Protein AF-A0A3M1RZC1-F1 (afdb_monomer)

Nearest PDB structures (foldseek):
  4ozc-assembly1_A  TM=3.470E-01  e=6.370E+00  Streptococcus sp.
  1ulj-assembly1_F  TM=3.415E-01  e=4.775E+00  Rhodococcus jostii RHA1

Structure (mmCIF, N/CA/C/O backbone):
data_AF-A0A3M1RZC1-F1
#
_entry.id   AF-A0A3M1RZC1-F1
#
loop_
_atom_site.group_PDB
_atom_site.id
_atom_site.type_symbol
_atom_site.label_atom_id
_atom_site.label_alt_id
_atom_site.label_comp_id
_atom_site.label_asym_id
_atom_site.label_entity_id
_atom_site.label_seq_id
_atom_site.pdbx_PDB_ins_code
_atom_site.Cartn_x
_atom_site.Cartn_y
_atom_site.Cartn_z
_atom_site.occupancy
_atom_site.B_iso_or_equiv
_atom_site.auth_seq_id
_atom_site.auth_comp_id
_atom_site.auth_asym_id
_atom_site.auth_atom_id
_atom_site.pdbx_PDB_model_num
ATOM 1 N N . LEU A 1 1 ? 69.650 -43.674 17.678 1.00 40.25 1 LEU A N 1
ATOM 2 C CA . LEU A 1 1 ? 70.111 -42.488 18.431 1.00 40.25 1 LEU A CA 1
ATOM 3 C C . LEU A 1 1 ? 69.636 -41.276 17.629 1.00 40.25 1 LEU A C 1
ATOM 5 O O . LEU A 1 1 ? 70.087 -41.163 16.500 1.00 40.25 1 LEU A O 1
ATOM 9 N N . ASP A 1 2 ? 68.539 -40.580 17.962 1.00 38.50 2 ASP A N 1
ATOM 10 C CA . ASP A 1 2 ? 68.282 -39.740 19.165 1.00 38.50 2 ASP A CA 1
ATOM 11 C C . ASP A 1 2 ? 69.211 -38.494 19.146 1.00 38.50 2 ASP A C 1
ATOM 13 O O . ASP A 1 2 ? 70.405 -38.691 18.946 1.00 38.50 2 ASP A O 1
ATOM 17 N N . THR A 1 3 ? 68.814 -37.211 19.250 1.00 41.66 3 THR A N 1
ATOM 18 C CA . THR A 1 3 ? 67.608 -36.522 19.768 1.00 41.66 3 THR A CA 1
ATOM 19 C C . THR A 1 3 ? 67.595 -35.032 19.356 1.00 41.66 3 THR A C 1
ATOM 21 O O . THR A 1 3 ? 68.659 -34.451 19.167 1.00 41.66 3 THR A O 1
ATOM 24 N N . SER A 1 4 ? 66.411 -34.391 19.439 1.00 47.09 4 SER A N 1
ATOM 25 C CA . SER A 1 4 ? 66.159 -32.958 19.785 1.00 47.09 4 SER A CA 1
ATOM 26 C C . SER A 1 4 ? 66.549 -31.863 18.769 1.00 47.09 4 SER A C 1
ATOM 28 O O . SER A 1 4 ? 67.584 -31.954 18.132 1.00 47.09 4 SER A O 1
ATOM 30 N N . PHE A 1 5 ? 65.853 -30.735 18.568 1.00 46.84 5 PHE A N 1
ATOM 31 C CA . PHE A 1 5 ? 64.598 -30.083 19.008 1.00 46.84 5 PHE A CA 1
ATOM 32 C C . PHE A 1 5 ? 64.482 -28.821 18.086 1.00 46.84 5 PHE A C 1
ATOM 34 O O . PHE A 1 5 ? 65.517 -28.307 17.676 1.00 46.84 5 PHE A O 1
ATOM 41 N N . VAL A 1 6 ? 63.349 -28.349 17.539 1.00 41.22 6 VAL A N 1
ATOM 42 C CA . VAL A 1 6 ? 62.288 -27.475 18.103 1.00 41.22 6 VAL A CA 1
ATOM 43 C C . VAL A 1 6 ? 61.234 -27.212 17.001 1.00 41.22 6 VAL A C 1
ATOM 45 O O . VAL A 1 6 ? 61.589 -26.985 15.848 1.00 41.22 6 VAL A O 1
ATOM 48 N N . VAL A 1 7 ? 59.956 -27.150 17.386 1.00 46.62 7 VAL A N 1
ATOM 49 C CA . VAL A 1 7 ? 58.812 -26.451 16.728 1.00 46.62 7 VAL A CA 1
ATOM 50 C C . VAL A 1 7 ? 58.384 -25.321 17.704 1.00 46.62 7 VAL A C 1
ATOM 52 O O . VAL A 1 7 ? 58.684 -25.520 18.885 1.00 46.62 7 VAL A O 1
ATOM 55 N N . PRO A 1 8 ? 57.637 -24.224 17.385 1.00 47.31 8 PRO A N 1
ATOM 56 C CA . PRO A 1 8 ? 56.981 -23.729 16.148 1.00 47.31 8 PRO A CA 1
ATOM 57 C C . PRO A 1 8 ? 57.305 -22.213 15.877 1.00 47.31 8 PRO A C 1
ATOM 59 O O . PRO A 1 8 ? 58.094 -21.632 16.605 1.00 47.31 8 PRO A O 1
ATOM 62 N N . GLN A 1 9 ? 56.859 -21.471 14.848 1.00 33.31 9 GLN A N 1
ATOM 63 C CA . GLN A 1 9 ? 55.494 -21.046 14.490 1.00 33.31 9 GLN A CA 1
ATOM 64 C C . GLN A 1 9 ? 55.485 -20.265 13.151 1.00 33.31 9 GLN A C 1
ATOM 66 O O . GLN A 1 9 ? 56.420 -19.526 12.849 1.00 33.31 9 GLN A O 1
ATOM 71 N N . THR A 1 10 ? 54.324 -20.307 12.482 1.00 40.62 10 THR A N 1
ATOM 72 C CA . THR A 1 10 ? 53.753 -19.359 11.491 1.00 40.62 10 THR A CA 1
ATOM 73 C C . THR A 1 10 ? 53.724 -19.854 10.033 1.00 40.62 10 THR A C 1
ATOM 75 O O . THR A 1 10 ? 54.776 -20.075 9.437 1.00 40.62 10 THR A O 1
ATOM 78 N N . PRO A 1 11 ? 52.525 -20.031 9.433 1.00 39.41 11 PRO A N 1
ATOM 79 C CA . PRO A 1 11 ? 52.388 -20.405 8.030 1.00 39.41 11 PRO A CA 1
ATOM 80 C C . PRO A 1 11 ? 52.881 -19.293 7.097 1.00 39.41 11 PRO A C 1
ATOM 82 O O . PRO A 1 11 ? 52.607 -18.109 7.285 1.00 39.41 11 PRO A O 1
ATOM 85 N N . VAL A 1 12 ? 53.621 -19.730 6.082 1.00 44.25 12 VAL A N 1
ATOM 86 C CA . VAL A 1 12 ? 54.282 -18.920 5.061 1.00 44.25 12 VAL A CA 1
ATOM 87 C C . VAL A 1 12 ? 53.256 -18.394 4.055 1.00 44.25 12 VAL A C 1
ATOM 89 O O . VAL A 1 12 ? 52.531 -19.167 3.431 1.00 44.25 12 VAL A O 1
ATOM 92 N N . GLN A 1 13 ? 53.233 -17.076 3.860 1.00 36.34 13 GLN A N 1
ATOM 93 C CA . GLN A 1 13 ? 52.491 -16.411 2.793 1.00 36.34 13 GLN A CA 1
ATOM 94 C C . GLN A 1 13 ? 53.453 -16.150 1.623 1.00 36.34 13 GLN A C 1
ATOM 96 O O . GLN A 1 13 ? 54.374 -15.348 1.753 1.00 36.34 13 GLN A O 1
ATOM 101 N N . VAL A 1 14 ? 53.258 -16.820 0.481 1.00 39.47 14 VAL A N 1
ATOM 102 C CA . VAL A 1 14 ? 53.933 -16.461 -0.779 1.00 39.47 14 VAL A CA 1
ATOM 103 C C . VAL A 1 14 ? 52.906 -15.883 -1.742 1.00 39.47 14 VAL A C 1
ATOM 105 O O . VAL A 1 14 ? 52.004 -16.577 -2.207 1.00 39.47 14 VAL A O 1
ATOM 108 N N . ALA A 1 15 ? 53.062 -14.592 -2.035 1.00 38.06 15 ALA A N 1
ATOM 109 C CA . ALA A 1 15 ? 52.380 -13.898 -3.116 1.00 38.06 15 ALA A CA 1
ATOM 110 C C . ALA A 1 15 ? 52.980 -14.345 -4.460 1.00 38.06 15 ALA A C 1
ATOM 112 O O . ALA A 1 15 ? 54.102 -13.980 -4.806 1.00 38.06 15 ALA A O 1
ATOM 113 N N . GLY A 1 16 ? 52.240 -15.169 -5.202 1.00 32.44 16 GLY A N 1
ATOM 114 C CA . GLY A 1 16 ? 52.580 -15.574 -6.563 1.00 32.44 16 GLY A CA 1
ATOM 115 C C . GLY A 1 16 ? 51.946 -14.635 -7.587 1.00 32.44 16 GLY A C 1
ATOM 116 O O . GLY A 1 16 ? 50.728 -14.483 -7.631 1.00 32.44 16 GLY A O 1
ATOM 117 N N . PHE A 1 17 ? 52.780 -14.013 -8.416 1.00 41.91 17 PHE A N 1
ATOM 118 C CA . PHE A 1 17 ? 52.370 -13.265 -9.599 1.00 41.91 17 PHE A CA 1
ATOM 119 C C . PHE A 1 17 ? 51.711 -14.194 -10.626 1.00 41.91 17 PHE A C 1
ATOM 121 O O . PHE A 1 17 ? 52.340 -15.145 -11.084 1.00 41.91 17 PHE A O 1
ATOM 128 N N . VAL A 1 18 ? 50.491 -13.864 -11.061 1.00 34.84 18 VAL A N 1
ATOM 129 C CA . VAL A 1 18 ? 49.929 -14.360 -12.325 1.00 34.84 18 VAL A CA 1
ATOM 130 C C . VAL A 1 18 ? 49.294 -13.196 -13.086 1.00 34.84 18 VAL A C 1
ATOM 132 O O . VAL A 1 18 ? 48.243 -12.682 -12.712 1.00 34.84 18 VAL A O 1
ATOM 135 N N . ARG A 1 19 ? 49.941 -12.797 -14.181 1.00 32.59 19 ARG A N 1
ATOM 136 C CA . ARG A 1 19 ? 49.334 -12.256 -15.411 1.00 32.59 19 ARG A CA 1
ATOM 137 C C . ARG A 1 19 ? 50.172 -12.806 -16.579 1.00 32.59 19 ARG A C 1
ATOM 139 O O . ARG A 1 19 ? 51.375 -12.961 -16.369 1.00 32.59 19 ARG A O 1
ATOM 146 N N . PRO A 1 20 ? 49.613 -13.082 -17.774 1.00 40.06 20 PRO A N 1
ATOM 147 C CA . PRO A 1 20 ? 48.369 -12.521 -18.308 1.00 40.06 20 PRO A CA 1
ATOM 148 C C . PRO A 1 20 ? 47.381 -13.566 -18.873 1.00 40.06 20 PRO A C 1
ATOM 150 O O . PRO A 1 20 ? 47.771 -14.617 -19.369 1.00 40.06 20 PRO A O 1
ATOM 153 N N . PHE A 1 21 ? 46.092 -13.229 -18.882 1.00 33.31 21 PHE A N 1
ATOM 154 C CA . PHE A 1 21 ? 45.123 -13.821 -19.805 1.00 33.31 21 PHE A CA 1
ATOM 155 C C . PHE A 1 21 ? 44.466 -12.671 -20.574 1.00 33.31 21 PHE A C 1
ATOM 157 O O . PHE A 1 21 ? 43.887 -11.789 -19.949 1.00 33.31 21 PHE A O 1
ATOM 164 N N . GLY A 1 22 ? 44.630 -12.690 -21.901 1.00 34.41 22 GLY A N 1
ATOM 165 C CA . GLY A 1 22 ? 43.790 -12.039 -22.912 1.00 34.41 22 GLY A CA 1
ATOM 166 C C . GLY A 1 22 ? 43.568 -10.529 -22.814 1.00 34.41 22 GLY A C 1
ATOM 167 O O . GLY A 1 22 ? 42.710 -10.070 -22.069 1.00 34.41 22 GLY A O 1
ATOM 168 N N . GLU A 1 23 ? 44.229 -9.767 -23.688 1.00 41.34 23 GLU A N 1
ATOM 169 C CA . GLU A 1 23 ? 43.620 -8.556 -24.247 1.00 41.34 23 GLU A CA 1
ATOM 170 C C . GLU A 1 23 ? 42.272 -8.938 -24.875 1.00 41.34 23 GLU A C 1
ATOM 172 O O . GLU A 1 23 ? 42.222 -9.594 -25.915 1.00 41.34 23 GLU A O 1
ATOM 177 N N . ALA A 1 24 ? 41.175 -8.539 -24.239 1.00 35.31 24 ALA A N 1
ATOM 178 C CA . ALA A 1 24 ? 39.919 -8.334 -24.938 1.00 35.31 24 ALA A CA 1
ATOM 179 C C . ALA A 1 24 ? 39.861 -6.840 -25.314 1.00 35.31 24 ALA A C 1
ATOM 181 O O . ALA A 1 24 ? 40.040 -5.999 -24.426 1.00 35.31 24 ALA A O 1
ATOM 182 N N . PRO A 1 25 ? 39.662 -6.494 -26.601 1.00 44.81 25 PRO A N 1
ATOM 183 C CA . PRO A 1 25 ? 39.409 -5.123 -27.046 1.00 44.81 25 PRO A CA 1
ATOM 184 C C . PRO A 1 25 ? 38.282 -4.475 -26.223 1.00 44.81 25 PRO A C 1
ATOM 186 O O . PRO A 1 25 ? 37.429 -5.202 -25.708 1.00 44.81 25 PRO A O 1
ATOM 189 N N . PRO A 1 26 ? 38.266 -3.139 -26.064 1.00 49.41 26 PRO A N 1
ATOM 190 C CA . PRO A 1 26 ? 37.380 -2.477 -25.120 1.00 49.41 26 PRO A CA 1
ATOM 191 C C . PRO A 1 26 ? 35.938 -2.576 -25.606 1.00 49.41 26 PRO A C 1
ATOM 193 O O . PRO A 1 26 ? 35.493 -1.748 -26.390 1.00 49.41 26 PRO A O 1
ATOM 196 N N . ASP A 1 27 ? 35.212 -3.583 -25.135 1.00 39.19 27 ASP A N 1
ATOM 197 C CA . ASP A 1 27 ? 33.761 -3.538 -25.148 1.00 39.19 27 ASP A CA 1
ATOM 1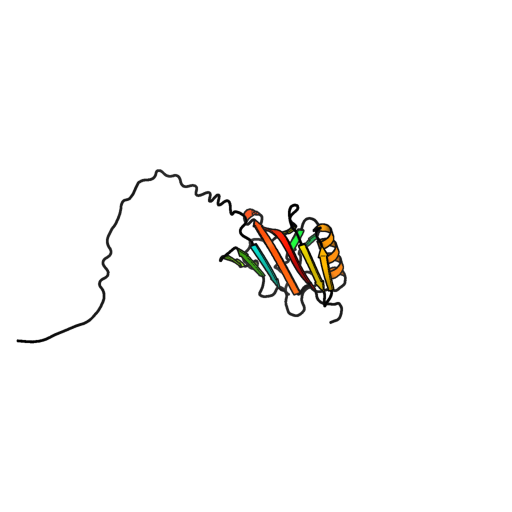98 C C . ASP A 1 27 ? 33.174 -4.467 -24.088 1.00 39.19 27 ASP A C 1
ATOM 200 O O . ASP A 1 27 ? 32.997 -5.672 -24.259 1.00 39.19 27 ASP A O 1
ATOM 204 N N . PHE A 1 28 ? 32.869 -3.866 -22.947 1.00 44.34 28 PHE A N 1
ATOM 205 C CA . PHE A 1 28 ? 31.771 -4.336 -22.130 1.00 44.34 28 PHE A CA 1
ATOM 206 C C . PHE A 1 28 ? 31.041 -3.098 -21.621 1.00 44.34 28 PHE A C 1
ATOM 208 O O . PHE A 1 28 ? 31.167 -2.709 -20.460 1.00 44.34 28 PHE A O 1
ATOM 215 N N . GLU A 1 29 ? 30.243 -2.467 -22.491 1.00 44.16 29 GLU A N 1
ATOM 216 C CA . GLU A 1 29 ? 28.990 -1.894 -22.003 1.00 44.16 29 GLU A CA 1
ATOM 217 C C . GLU A 1 29 ? 28.183 -3.058 -21.425 1.00 44.16 29 GLU A C 1
ATOM 219 O O . GLU A 1 29 ? 27.400 -3.719 -22.108 1.00 44.16 29 GLU A O 1
ATOM 224 N N . GLY A 1 30 ? 28.414 -3.334 -20.144 1.00 32.34 30 GLY A N 1
ATOM 225 C CA . GLY A 1 30 ? 27.600 -4.223 -19.342 1.00 32.34 30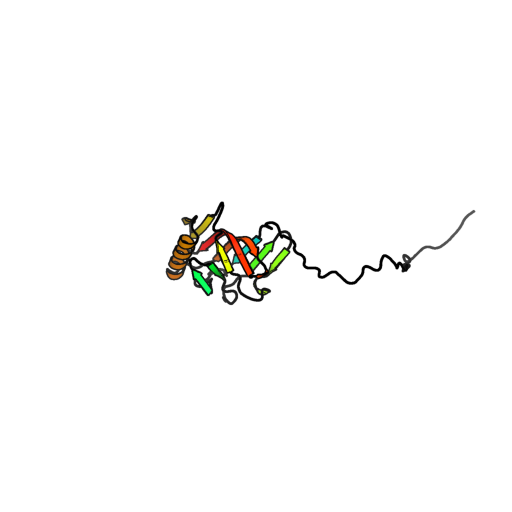 GLY A CA 1
ATOM 226 C C . GLY A 1 30 ? 26.218 -3.625 -19.162 1.00 32.34 30 GLY A C 1
ATOM 227 O O . GLY A 1 30 ? 25.847 -3.220 -18.066 1.00 32.34 30 GLY A O 1
ATOM 228 N N . ARG A 1 31 ? 25.428 -3.576 -20.234 1.00 39.78 31 ARG A N 1
ATOM 229 C CA . ARG A 1 31 ? 23.980 -3.587 -20.111 1.00 39.78 31 ARG A CA 1
ATOM 230 C C . ARG A 1 31 ? 23.647 -4.990 -19.661 1.00 39.78 31 ARG A C 1
ATOM 232 O O . ARG A 1 31 ? 23.463 -5.893 -20.473 1.00 39.78 31 ARG A O 1
ATOM 239 N N . THR A 1 32 ? 23.596 -5.187 -18.352 1.00 38.25 32 THR A N 1
ATOM 240 C CA . THR A 1 32 ? 22.885 -6.309 -17.761 1.00 38.25 32 THR A CA 1
ATOM 241 C C . THR A 1 32 ? 21.415 -6.150 -18.140 1.00 38.25 32 THR A C 1
ATOM 243 O O . THR A 1 32 ? 20.585 -5.692 -17.362 1.00 38.25 32 THR A O 1
ATOM 246 N N . VAL A 1 33 ? 21.071 -6.562 -19.361 1.00 39.50 33 VAL A N 1
ATOM 247 C CA . VAL A 1 33 ? 19.745 -7.078 -19.678 1.00 39.50 33 VAL A CA 1
ATOM 248 C C . VAL A 1 33 ? 19.687 -8.442 -19.001 1.00 39.50 33 VAL A C 1
ATOM 250 O O . VAL A 1 33 ? 19.707 -9.493 -19.633 1.00 39.50 33 VAL A O 1
ATOM 253 N N . VAL A 1 34 ? 19.689 -8.429 -17.666 1.00 42.78 34 VAL A N 1
ATOM 254 C CA . VAL A 1 34 ? 19.034 -9.505 -16.951 1.00 42.78 34 VAL A CA 1
ATOM 255 C C . VAL A 1 34 ? 17.575 -9.224 -17.226 1.00 42.78 34 VAL A C 1
ATOM 257 O O . VAL A 1 34 ? 16.966 -8.335 -16.632 1.00 42.78 34 VAL A O 1
ATOM 260 N N . ASP A 1 35 ? 17.040 -9.948 -18.198 1.00 37.38 35 ASP A N 1
ATOM 261 C CA . ASP A 1 35 ? 15.647 -10.337 -18.174 1.00 37.38 35 ASP A CA 1
ATOM 262 C C . ASP A 1 35 ? 15.456 -11.025 -16.815 1.00 37.38 35 ASP A C 1
ATOM 264 O O . ASP A 1 35 ? 15.712 -12.220 -16.644 1.00 37.38 35 ASP A O 1
ATOM 268 N N . VAL A 1 36 ? 15.193 -10.220 -15.776 1.00 41.69 36 VAL A N 1
ATOM 269 C CA . VAL A 1 36 ? 14.814 -10.692 -14.450 1.00 41.69 36 VAL A CA 1
ATOM 270 C C . VAL A 1 36 ? 13.441 -11.281 -14.677 1.00 41.69 36 VAL A C 1
ATOM 272 O O . VAL A 1 36 ? 12.415 -10.638 -14.456 1.00 41.69 36 VAL A O 1
ATOM 275 N N . ALA A 1 37 ? 13.433 -12.508 -15.182 1.00 39.34 37 ALA A N 1
ATOM 276 C CA . ALA A 1 37 ? 12.262 -13.328 -15.298 1.00 39.34 37 ALA A CA 1
ATOM 277 C C . ALA A 1 37 ? 11.629 -13.391 -13.907 1.00 39.34 37 ALA A C 1
ATOM 279 O O . ALA A 1 37 ? 12.056 -14.142 -13.037 1.00 39.34 37 ALA A O 1
ATOM 280 N N . VAL A 1 38 ? 10.608 -12.562 -13.693 1.00 51.91 38 VAL A N 1
ATOM 281 C CA . VAL A 1 38 ? 9.547 -12.768 -12.707 1.00 51.91 38 VAL A CA 1
ATOM 282 C C . VAL A 1 38 ? 10.067 -13.092 -11.295 1.00 51.91 38 VAL A C 1
ATOM 284 O O . VAL A 1 38 ? 9.493 -13.937 -10.600 1.00 51.91 38 VAL A O 1
ATOM 287 N N . ALA A 1 39 ? 11.146 -12.450 -10.834 1.00 59.91 39 ALA A N 1
ATOM 288 C CA . ALA A 1 39 ? 11.557 -12.612 -9.445 1.00 59.91 39 ALA A CA 1
ATOM 289 C C . ALA A 1 39 ? 10.402 -12.117 -8.559 1.00 59.91 39 ALA A C 1
ATOM 291 O O . ALA A 1 39 ? 9.965 -10.968 -8.653 1.00 59.91 39 ALA A O 1
ATOM 292 N N . ARG A 1 40 ? 9.822 -13.033 -7.771 1.00 85.06 40 ARG A N 1
ATOM 293 C CA . ARG A 1 40 ? 8.632 -12.756 -6.959 1.00 85.06 40 ARG A CA 1
ATOM 294 C C . ARG A 1 40 ? 9.020 -11.775 -5.859 1.00 85.06 40 A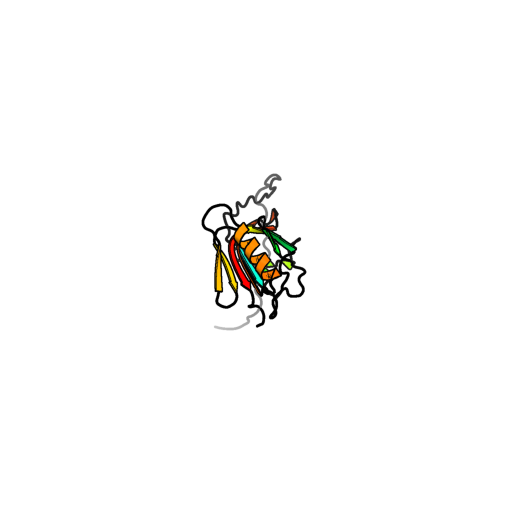RG A C 1
ATOM 296 O O . ARG A 1 40 ? 9.617 -12.175 -4.863 1.00 85.06 40 ARG A O 1
ATOM 303 N N . ALA A 1 41 ? 8.656 -10.516 -6.047 1.00 95.06 41 ALA A N 1
ATOM 304 C CA . ALA A 1 41 ? 8.826 -9.475 -5.057 1.00 95.06 41 ALA A CA 1
ATOM 305 C C . ALA A 1 41 ? 7.748 -9.601 -3.975 1.00 95.06 41 ALA A C 1
ATOM 307 O O . ALA A 1 41 ? 6.567 -9.817 -4.280 1.00 95.06 41 ALA A O 1
ATOM 308 N N . LEU A 1 42 ? 8.165 -9.453 -2.721 1.00 97.56 42 LEU A N 1
ATOM 309 C CA . LEU A 1 42 ? 7.305 -9.340 -1.549 1.00 97.56 42 LEU A CA 1
ATOM 310 C C . LEU A 1 42 ? 7.516 -7.966 -0.925 1.00 97.56 42 LEU A C 1
ATOM 312 O O . LEU A 1 42 ? 8.573 -7.701 -0.367 1.00 97.56 42 LEU A O 1
ATOM 316 N N . LEU A 1 43 ? 6.512 -7.106 -1.011 1.00 98.25 43 LEU A N 1
ATOM 317 C CA . LEU A 1 43 ? 6.473 -5.825 -0.324 1.00 98.25 43 LEU A CA 1
ATOM 318 C C . LEU A 1 43 ? 5.756 -6.001 1.015 1.00 98.25 43 LEU A C 1
ATOM 320 O O . LEU A 1 43 ? 4.641 -6.527 1.062 1.00 98.25 43 LEU A O 1
ATOM 324 N N . GLY A 1 44 ? 6.378 -5.531 2.090 1.00 98.12 44 GLY A N 1
ATOM 325 C CA . GLY A 1 44 ? 5.774 -5.462 3.412 1.00 98.12 44 GLY A CA 1
ATOM 326 C C . GLY A 1 44 ? 5.944 -4.074 4.006 1.00 98.12 44 GLY A C 1
ATOM 327 O O . GLY A 1 44 ? 7.072 -3.620 4.187 1.00 98.12 44 GLY A O 1
ATOM 328 N N . VAL A 1 45 ? 4.822 -3.443 4.349 1.00 98.62 45 VAL A N 1
ATOM 329 C CA . VAL A 1 45 ? 4.780 -2.164 5.063 1.00 98.62 45 VAL A CA 1
ATOM 330 C C . VAL A 1 45 ? 3.941 -2.317 6.324 1.00 98.62 45 VAL A C 1
ATOM 332 O O . VAL A 1 45 ? 2.899 -2.981 6.315 1.00 98.62 45 VAL A O 1
ATOM 335 N N . GLY A 1 46 ? 4.431 -1.809 7.442 1.00 97.88 46 GLY A N 1
ATOM 336 C CA . GLY A 1 46 ? 3.738 -1.763 8.718 1.00 97.88 46 GLY A CA 1
ATOM 337 C C . GLY A 1 46 ? 3.711 -0.341 9.250 1.00 97.88 46 GLY A C 1
ATOM 338 O O . GLY A 1 46 ? 4.617 0.442 8.981 1.00 97.88 46 GLY A O 1
ATOM 339 N N . TRP A 1 47 ? 2.679 -0.042 10.023 1.00 97.88 47 TRP A N 1
ATOM 340 C CA . TRP A 1 47 ? 2.576 1.189 10.794 1.00 97.88 47 TRP A CA 1
ATOM 341 C C . TRP A 1 47 ? 2.553 0.852 12.280 1.00 97.88 47 TRP A C 1
ATOM 343 O O . TRP A 1 47 ? 2.358 -0.310 12.652 1.00 97.88 47 TRP A O 1
ATOM 353 N N . GLY A 1 48 ? 2.788 1.860 13.116 1.00 92.81 48 GLY A N 1
ATOM 354 C CA . GLY A 1 48 ? 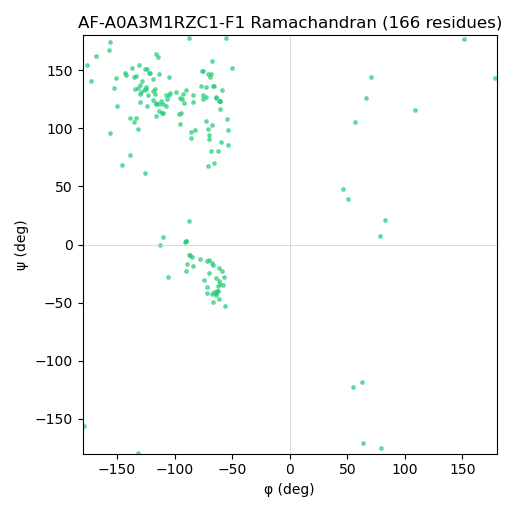2.856 1.734 14.563 1.00 92.81 48 GLY A CA 1
ATOM 355 C C . GLY A 1 48 ? 1.601 1.111 15.193 1.00 92.81 48 GLY A C 1
ATOM 356 O O . GLY A 1 48 ? 0.605 0.828 14.517 1.00 92.81 48 GLY A O 1
ATOM 357 N N . PRO A 1 49 ? 1.604 0.909 16.521 1.00 91.19 49 PRO A N 1
ATOM 358 C CA . PRO A 1 49 ? 0.528 0.211 17.224 1.00 91.19 49 PRO A CA 1
ATOM 359 C C . PRO A 1 49 ? -0.858 0.828 17.031 1.00 91.19 49 PRO A C 1
ATOM 361 O O . PRO A 1 49 ? -1.845 0.107 17.085 1.00 91.19 49 PRO A O 1
ATOM 364 N N . GLN A 1 50 ? -0.934 2.139 16.783 1.00 92.00 50 GLN A N 1
ATOM 365 C CA . GLN A 1 50 ? -2.184 2.856 16.515 1.00 92.00 50 GLN A CA 1
ATOM 366 C C . GLN A 1 50 ? -2.572 2.853 15.027 1.00 92.00 50 GLN A C 1
ATOM 368 O O . GLN A 1 50 ? -3.675 3.262 14.675 1.00 92.00 50 GLN A O 1
ATOM 373 N N . GLY A 1 51 ? -1.689 2.398 14.136 1.00 95.19 51 GLY A N 1
ATOM 374 C CA . GLY A 1 51 ? -1.868 2.472 12.689 1.00 95.19 51 GLY A CA 1
ATOM 375 C C . GLY A 1 51 ? -1.930 3.915 12.186 1.00 95.19 51 GLY A C 1
ATOM 376 O O . GLY A 1 51 ? -1.717 4.866 12.937 1.00 95.19 51 GLY A O 1
ATOM 377 N N . THR A 1 52 ? -2.277 4.100 10.916 1.00 97.00 52 THR A N 1
ATOM 378 C CA . THR A 1 52 ? -2.407 5.431 10.306 1.00 97.00 52 THR A CA 1
ATOM 379 C C . THR A 1 52 ? -3.687 5.569 9.489 1.00 97.00 52 THR A C 1
ATOM 381 O O . THR A 1 52 ? -4.134 4.614 8.857 1.00 97.00 52 THR A O 1
ATOM 384 N N . ALA A 1 53 ? -4.285 6.760 9.493 1.00 96.00 53 ALA A N 1
ATOM 385 C CA . ALA A 1 53 ? -5.429 7.076 8.633 1.00 96.00 53 ALA A CA 1
ATOM 386 C C . ALA A 1 53 ? -4.996 7.509 7.218 1.00 96.00 53 ALA A C 1
ATOM 388 O O . ALA A 1 53 ? -5.794 7.444 6.291 1.00 96.00 53 ALA A O 1
ATOM 389 N N . ALA A 1 54 ? -3.730 7.906 7.036 1.00 96.81 54 ALA A N 1
ATOM 390 C CA . ALA A 1 54 ? -3.201 8.419 5.770 1.00 96.81 54 ALA A CA 1
ATOM 391 C C . ALA A 1 54 ? -1.939 7.653 5.307 1.00 96.81 54 ALA A C 1
ATOM 393 O O . ALA A 1 54 ? -0.867 8.239 5.197 1.00 96.81 54 ALA A O 1
ATOM 394 N N . PRO A 1 55 ? -2.026 6.333 5.050 1.00 98.00 55 PRO A N 1
ATOM 395 C CA . PRO A 1 55 ? -0.867 5.509 4.675 1.00 98.00 55 PRO A CA 1
ATOM 396 C C . PRO A 1 55 ? -0.312 5.793 3.268 1.00 98.00 55 PRO A C 1
ATOM 398 O O . PRO A 1 55 ? 0.767 5.307 2.920 1.00 98.00 55 PRO A O 1
ATOM 401 N N . PHE A 1 56 ? -1.055 6.531 2.439 1.00 98.50 56 PHE A N 1
ATOM 402 C CA . PHE A 1 56 ? -0.738 6.763 1.035 1.00 98.50 56 PHE A CA 1
ATOM 403 C C . PHE A 1 56 ? -0.751 8.255 0.702 1.00 98.50 56 PHE A C 1
ATOM 405 O O . PHE A 1 56 ? -1.660 8.972 1.109 1.00 98.50 56 PHE A O 1
ATOM 412 N N . LEU A 1 57 ? 0.194 8.685 -0.136 1.00 98.25 57 LEU A N 1
ATOM 413 C CA . LEU A 1 57 ? 0.148 9.979 -0.828 1.00 98.25 57 LEU A CA 1
ATOM 414 C C . LEU A 1 57 ? -0.942 9.997 -1.909 1.00 98.25 57 LEU A C 1
ATOM 416 O O . LEU A 1 57 ? -1.415 11.058 -2.308 1.00 98.25 57 LEU A O 1
ATOM 420 N N . ARG A 1 58 ? -1.308 8.814 -2.422 1.00 98.19 58 ARG A N 1
ATOM 421 C CA . ARG A 1 58 ? -2.317 8.634 -3.468 1.00 98.19 58 ARG A CA 1
ATOM 422 C C . ARG A 1 58 ? -2.975 7.265 -3.367 1.00 98.19 58 ARG A C 1
ATOM 424 O O . ARG A 1 58 ? -2.276 6.257 -3.245 1.00 98.19 58 ARG A O 1
ATOM 431 N N . ILE A 1 59 ? -4.300 7.245 -3.481 1.00 98.31 59 ILE A N 1
ATOM 432 C CA . ILE A 1 59 ? -5.124 6.041 -3.573 1.00 98.31 59 ILE A CA 1
ATOM 433 C C . ILE A 1 59 ? -6.160 6.213 -4.682 1.00 98.31 59 ILE A C 1
ATOM 435 O O . ILE A 1 59 ? -7.128 6.950 -4.539 1.00 98.31 59 ILE A O 1
ATOM 439 N N . ASP A 1 60 ? -5.950 5.542 -5.808 1.00 97.81 60 ASP A N 1
ATOM 440 C CA . ASP A 1 60 ? -6.868 5.601 -6.943 1.00 97.81 60 ASP A CA 1
ATOM 441 C C . ASP A 1 60 ? -6.736 4.343 -7.828 1.00 97.81 60 ASP A C 1
ATOM 443 O O . ASP A 1 60 ? -5.856 3.506 -7.588 1.00 97.81 60 ASP A O 1
ATOM 447 N N . PRO A 1 61 ? -7.588 4.183 -8.860 1.00 97.06 61 PRO A N 1
ATOM 448 C CA . PRO A 1 61 ? -7.515 3.039 -9.767 1.00 97.06 61 PRO A CA 1
ATOM 449 C C . PRO A 1 61 ? -6.186 2.876 -10.516 1.00 97.06 61 PRO A C 1
ATOM 451 O O . PRO A 1 61 ? -5.877 1.771 -10.953 1.00 97.06 61 PRO A O 1
ATOM 454 N N . ALA A 1 62 ? -5.394 3.941 -10.673 1.00 96.94 62 ALA A N 1
ATOM 455 C CA . ALA A 1 62 ? -4.083 3.887 -11.314 1.00 96.94 62 ALA A CA 1
ATOM 456 C C . ALA A 1 62 ? -2.962 3.472 -10.346 1.00 96.94 62 ALA A C 1
ATOM 458 O O . ALA A 1 62 ? -1.844 3.207 -10.789 1.00 96.94 62 ALA A O 1
ATOM 459 N N . GLY A 1 63 ? -3.215 3.418 -9.035 1.00 97.88 63 GLY A N 1
ATOM 460 C CA . GLY A 1 63 ? -2.302 2.803 -8.076 1.00 97.88 63 GLY A CA 1
ATOM 461 C C . GLY A 1 63 ? -2.345 3.382 -6.667 1.00 97.88 63 GLY A C 1
ATOM 462 O O . GLY A 1 63 ? -3.023 4.365 -6.372 1.00 97.88 63 GLY A O 1
ATOM 463 N N . LEU A 1 64 ? -1.548 2.763 -5.798 1.00 98.81 64 LEU A N 1
ATOM 464 C CA . LEU A 1 64 ? -1.266 3.232 -4.444 1.00 98.81 64 LEU A CA 1
ATO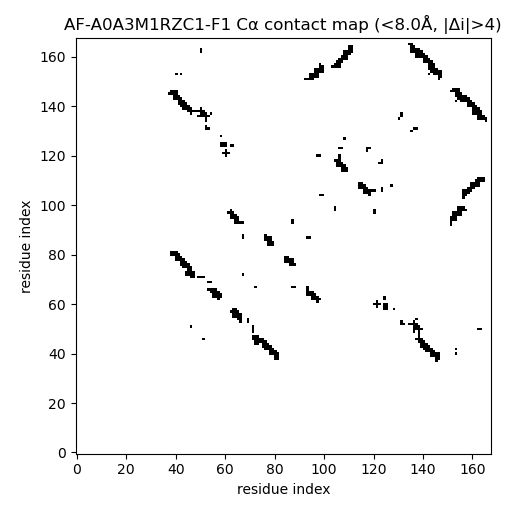M 465 C C . LEU A 1 64 ? 0.162 3.772 -4.382 1.00 98.81 64 LEU A C 1
ATOM 467 O O . LEU A 1 64 ? 1.096 3.066 -4.762 1.00 98.81 64 LEU A O 1
ATOM 471 N N . VAL A 1 65 ? 0.349 4.986 -3.871 1.00 98.62 65 VAL A N 1
ATOM 472 C CA . VAL A 1 65 ? 1.686 5.538 -3.593 1.00 98.62 65 VAL A CA 1
ATOM 473 C C . VAL A 1 65 ? 1.854 5.630 -2.088 1.00 98.62 65 VAL A C 1
ATOM 475 O O . VAL A 1 65 ? 1.142 6.398 -1.448 1.00 98.62 65 VAL A O 1
ATOM 478 N N . ILE A 1 66 ? 2.762 4.837 -1.517 1.00 98.06 66 ILE A N 1
ATOM 479 C CA . ILE A 1 66 ? 2.987 4.799 -0.063 1.00 98.06 66 ILE A CA 1
ATOM 480 C C . ILE A 1 66 ? 3.543 6.143 0.415 1.00 98.06 66 ILE A C 1
ATOM 482 O O . ILE A 1 66 ? 4.448 6.697 -0.206 1.00 98.06 66 ILE A O 1
ATOM 486 N N . ASP A 1 67 ? 3.035 6.659 1.529 1.00 98.12 67 ASP A N 1
ATOM 487 C CA . ASP A 1 67 ? 3.663 7.790 2.208 1.00 98.12 67 ASP A CA 1
ATOM 488 C C . ASP A 1 67 ? 4.813 7.297 3.098 1.00 98.12 67 ASP A C 1
ATOM 490 O O . ASP A 1 67 ? 4.596 6.799 4.202 1.00 98.12 67 ASP A O 1
ATOM 494 N N . LEU A 1 68 ? 6.047 7.399 2.593 1.00 97.25 68 LEU A N 1
ATOM 495 C CA . LEU A 1 68 ? 7.254 7.027 3.340 1.00 97.25 68 LEU A CA 1
ATOM 496 C C . LEU A 1 68 ? 7.671 8.087 4.369 1.00 97.25 68 LEU A C 1
ATOM 498 O O . LEU A 1 68 ? 8.511 7.799 5.215 1.00 97.25 68 LEU A O 1
ATOM 502 N N . ALA A 1 69 ? 7.089 9.289 4.317 1.00 97.31 69 ALA A N 1
ATOM 503 C CA . ALA A 1 69 ? 7.296 10.335 5.314 1.00 97.31 69 ALA A CA 1
ATOM 504 C C . ALA A 1 69 ? 6.264 10.263 6.455 1.00 97.31 69 ALA A C 1
ATOM 506 O O . ALA A 1 69 ? 6.281 11.104 7.356 1.00 97.31 69 ALA A O 1
ATOM 507 N N . ASN A 1 70 ? 5.368 9.270 6.429 1.00 97.56 70 ASN A N 1
ATOM 508 C CA . ASN A 1 70 ? 4.341 9.105 7.443 1.00 97.56 70 ASN A CA 1
ATOM 509 C C . ASN A 1 70 ? 4.987 8.876 8.824 1.00 97.56 70 ASN A C 1
ATOM 511 O O . ASN A 1 70 ? 5.731 7.907 8.985 1.00 97.56 70 ASN A O 1
ATOM 515 N N . PRO A 1 71 ? 4.687 9.701 9.842 1.00 96.75 71 PRO A N 1
ATOM 516 C CA . PRO A 1 71 ? 5.321 9.587 11.157 1.00 96.75 71 PRO A CA 1
ATOM 517 C C . PRO A 1 71 ? 4.959 8.292 11.900 1.00 96.75 71 PRO A C 1
ATOM 519 O O . PRO A 1 71 ? 5.665 7.902 12.823 1.00 96.75 71 PRO A O 1
ATOM 522 N N . GLU A 1 72 ? 3.883 7.611 11.494 1.00 97.69 72 GLU A N 1
ATOM 523 C CA . GLU A 1 72 ? 3.471 6.320 12.051 1.00 97.69 72 GLU A CA 1
ATOM 524 C C . GLU A 1 72 ? 4.101 5.133 11.307 1.00 97.69 72 GLU A C 1
ATOM 526 O O . GLU A 1 72 ? 3.742 3.989 11.591 1.00 97.69 72 GLU A O 1
ATOM 531 N N . LEU A 1 73 ? 4.970 5.356 10.312 1.00 97.81 73 LEU A N 1
ATOM 532 C CA . LEU A 1 73 ? 5.646 4.273 9.597 1.00 97.81 73 LEU A CA 1
ATOM 533 C C . LEU A 1 73 ? 6.484 3.450 10.588 1.00 97.81 73 LEU A C 1
ATOM 535 O O . LEU A 1 73 ? 7.329 3.977 11.304 1.00 97.81 73 LEU A O 1
ATOM 539 N N . GLY A 1 74 ? 6.221 2.146 10.647 1.00 95.75 74 GLY A N 1
ATOM 540 C CA . GLY A 1 74 ? 6.942 1.227 11.523 1.00 95.75 74 GLY A CA 1
ATOM 541 C C . GLY A 1 74 ? 8.203 0.665 10.867 1.00 95.75 74 GLY A C 1
ATOM 542 O O . GLY A 1 74 ? 8.446 0.860 9.682 1.00 95.75 74 GLY A O 1
ATOM 543 N N . GLU A 1 75 ? 8.956 -0.142 11.616 1.00 95.19 75 GLU A N 1
ATOM 544 C CA . GLU A 1 75 ? 10.227 -0.745 11.166 1.00 95.19 75 GLU A CA 1
ATOM 545 C C . GLU A 1 75 ? 10.084 -1.673 9.947 1.00 95.19 75 GLU A C 1
ATOM 547 O O . GLU A 1 75 ? 11.045 -1.978 9.240 1.00 95.19 75 GLU A O 1
ATOM 552 N N . ARG A 1 76 ? 8.873 -2.176 9.681 1.00 97.19 76 ARG A N 1
ATOM 553 C CA . ARG A 1 76 ? 8.617 -3.001 8.503 1.00 97.19 76 ARG A CA 1
ATOM 554 C C . ARG A 1 76 ? 8.312 -2.100 7.310 1.00 97.19 76 ARG A C 1
ATOM 556 O O . ARG A 1 76 ? 7.157 -1.756 7.109 1.00 97.19 76 ARG A O 1
ATOM 563 N N . HIS A 1 77 ? 9.310 -1.816 6.482 1.00 97.62 77 HIS A N 1
ATOM 564 C CA . HIS A 1 77 ? 9.157 -1.068 5.226 1.00 97.62 77 HIS A CA 1
ATOM 565 C C . HIS A 1 77 ? 10.132 -1.583 4.152 1.00 97.62 77 HIS A C 1
ATOM 567 O O . HIS A 1 77 ? 11.093 -0.915 3.787 1.00 97.62 77 HIS A O 1
ATOM 573 N N . HIS A 1 78 ? 9.922 -2.806 3.653 1.00 97.75 78 HIS A N 1
ATOM 574 C CA . HIS A 1 78 ? 10.901 -3.459 2.773 1.00 97.75 78 HIS A CA 1
ATOM 575 C C . HIS A 1 78 ? 10.269 -4.163 1.570 1.00 97.75 78 HIS A C 1
ATOM 577 O O . HIS A 1 78 ? 9.152 -4.687 1.650 1.00 97.75 78 HIS A O 1
ATOM 583 N N . ILE A 1 79 ? 11.034 -4.251 0.480 1.00 97.56 79 ILE A N 1
ATOM 584 C CA . ILE A 1 79 ? 10.788 -5.156 -0.648 1.00 97.56 79 ILE A CA 1
ATOM 585 C C . ILE A 1 79 ? 11.817 -6.280 -0.586 1.00 97.56 79 ILE A C 1
ATOM 587 O O . ILE A 1 79 ? 13.019 -6.037 -0.597 1.00 97.56 79 ILE A O 1
ATOM 591 N N . ARG A 1 80 ? 11.355 -7.527 -0.566 1.00 96.62 80 ARG A N 1
ATOM 592 C CA . ARG A 1 80 ? 12.209 -8.709 -0.670 1.00 96.62 80 ARG A CA 1
ATOM 593 C C . ARG A 1 80 ? 12.114 -9.321 -2.059 1.00 96.62 80 ARG A C 1
ATOM 595 O O . ARG A 1 80 ? 11.011 -9.602 -2.527 1.00 96.62 80 ARG A O 1
ATOM 602 N N . ILE A 1 81 ? 13.259 -9.587 -2.679 1.00 94.62 81 ILE A N 1
ATOM 603 C CA . ILE A 1 81 ? 13.386 -10.235 -3.987 1.00 94.62 81 ILE A CA 1
ATOM 604 C C . ILE A 1 81 ? 14.439 -11.334 -3.846 1.00 94.62 81 ILE A C 1
ATOM 606 O O . ILE A 1 81 ? 15.631 -11.058 -3.827 1.00 94.62 81 ILE A O 1
ATOM 610 N N . GLY A 1 82 ? 14.003 -12.585 -3.684 1.00 89.69 82 GLY A N 1
ATOM 611 C CA . GLY A 1 82 ? 14.924 -13.679 -3.358 1.00 89.69 82 GLY A CA 1
ATOM 612 C C . GLY A 1 82 ? 15.613 -13.471 -2.000 1.00 89.69 82 GLY A C 1
ATOM 613 O O . GLY A 1 82 ? 14.946 -13.446 -0.955 1.00 89.69 82 GLY A O 1
ATOM 614 N N . ASP A 1 83 ? 16.938 -13.359 -2.025 1.00 87.88 83 ASP A N 1
ATOM 615 C CA . ASP A 1 83 ? 17.822 -13.051 -0.894 1.00 87.88 83 ASP A CA 1
ATOM 616 C C . ASP A 1 83 ? 18.059 -11.544 -0.697 1.00 87.88 83 ASP A C 1
ATOM 618 O O . ASP A 1 83 ? 18.438 -11.125 0.396 1.00 87.88 83 ASP A O 1
ATOM 622 N N . GLN A 1 84 ? 17.761 -10.719 -1.701 1.00 92.69 84 GLN A N 1
ATOM 623 C CA . GLN A 1 84 ? 17.875 -9.271 -1.606 1.00 92.69 84 GLN A CA 1
ATOM 624 C C . GLN A 1 84 ? 16.719 -8.680 -0.788 1.00 92.69 84 GLN A C 1
ATOM 626 O O . GLN A 1 84 ? 15.540 -8.914 -1.076 1.00 92.69 84 GLN A O 1
ATOM 631 N N . LEU A 1 85 ? 17.062 -7.863 0.209 1.00 95.75 85 LEU A N 1
ATOM 632 C CA . LEU A 1 85 ? 16.130 -7.038 0.970 1.00 95.75 85 LEU A CA 1
ATOM 633 C C . LEU A 1 85 ? 16.425 -5.564 0.679 1.00 95.75 85 LEU A C 1
ATOM 635 O O . LEU A 1 85 ? 17.537 -5.095 0.896 1.00 95.75 85 LEU A O 1
ATOM 639 N N . ILE A 1 86 ? 15.432 -4.853 0.163 1.00 96.31 86 ILE A N 1
ATOM 640 C CA . ILE A 1 86 ? 15.512 -3.439 -0.193 1.00 96.31 86 ILE A CA 1
ATOM 641 C C . ILE A 1 86 ? 14.705 -2.665 0.843 1.00 96.31 86 ILE A C 1
ATOM 643 O O . ILE A 1 86 ? 13.500 -2.890 0.968 1.00 96.31 86 ILE A O 1
ATOM 647 N N . ASP A 1 87 ? 15.357 -1.768 1.574 1.00 97.75 87 ASP A N 1
ATOM 648 C CA . ASP A 1 87 ? 14.680 -0.817 2.451 1.00 97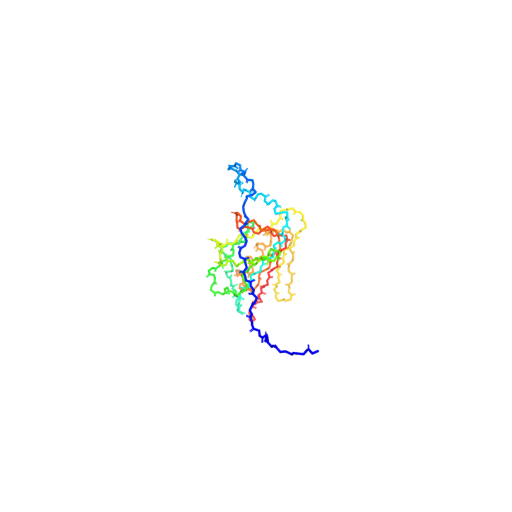.75 87 ASP A CA 1
ATOM 649 C C . ASP A 1 87 ? 13.991 0.262 1.604 1.00 97.75 87 ASP A C 1
ATOM 651 O O . ASP A 1 87 ? 14.628 0.899 0.761 1.00 97.75 87 ASP A O 1
ATOM 655 N N . LEU A 1 88 ? 12.693 0.480 1.816 1.00 97.75 88 LEU A N 1
ATOM 656 C CA . LEU A 1 88 ? 11.943 1.515 1.111 1.00 97.75 88 LEU A CA 1
ATOM 657 C C . LEU A 1 88 ? 12.479 2.922 1.379 1.00 97.75 88 LEU A C 1
ATOM 659 O O . LEU A 1 88 ? 12.418 3.753 0.478 1.00 97.75 88 LEU A O 1
ATOM 663 N N . LEU A 1 89 ? 13.036 3.183 2.564 1.00 97.31 89 LEU A N 1
ATOM 664 C CA . LEU A 1 89 ? 13.606 4.491 2.905 1.00 97.31 89 LEU A CA 1
ATOM 665 C C . LEU A 1 89 ? 14.922 4.777 2.168 1.00 97.31 89 LEU A C 1
ATOM 667 O O . LEU A 1 89 ? 15.361 5.922 2.111 1.00 97.31 89 LEU A O 1
ATOM 671 N N . SER A 1 90 ? 15.538 3.752 1.569 1.00 96.00 90 SER A N 1
ATOM 672 C CA . SER A 1 90 ? 16.727 3.907 0.722 1.00 96.00 90 SER A CA 1
ATOM 673 C C . SER A 1 90 ? 16.396 4.217 -0.745 1.00 96.00 90 SER A C 1
ATOM 675 O O . SER A 1 90 ? 17.296 4.509 -1.535 1.00 96.00 90 SER A O 1
ATOM 677 N N . LEU A 1 91 ? 15.117 4.139 -1.134 1.00 93.88 91 LEU A N 1
ATOM 678 C CA . LEU A 1 91 ? 14.670 4.416 -2.498 1.00 93.88 91 LEU A CA 1
ATOM 679 C C . LEU A 1 91 ? 14.635 5.928 -2.773 1.00 93.88 91 LEU A C 1
ATOM 681 O O . LEU A 1 91 ? 14.329 6.714 -1.880 1.00 93.88 91 LEU A O 1
ATOM 685 N N . PRO A 1 92 ? 14.864 6.361 -4.027 1.00 89.94 92 PRO A N 1
ATOM 686 C CA . PRO A 1 92 ? 14.862 7.785 -4.380 1.00 89.94 92 PRO A CA 1
ATOM 687 C C . PRO A 1 92 ? 13.477 8.445 -4.271 1.00 89.94 92 PRO A C 1
ATOM 689 O O . PRO A 1 92 ? 13.376 9.668 -4.298 1.00 89.94 92 PRO A O 1
ATOM 692 N N . ALA A 1 93 ? 12.410 7.646 -4.201 1.00 94.00 93 ALA A N 1
ATOM 693 C CA . ALA A 1 93 ? 11.034 8.103 -4.064 1.00 94.00 93 ALA A CA 1
ATOM 694 C C . ALA A 1 93 ? 10.155 7.000 -3.453 1.00 94.00 93 ALA A C 1
ATOM 696 O O . ALA A 1 93 ? 10.534 5.826 -3.421 1.00 94.00 93 ALA A O 1
ATOM 697 N N . SER A 1 94 ? 8.942 7.366 -3.042 1.00 96.25 94 SER A N 1
ATOM 698 C CA . SER A 1 94 ? 7.912 6.408 -2.639 1.00 96.25 94 SER A CA 1
ATOM 699 C C . SER A 1 94 ? 7.558 5.429 -3.767 1.00 96.25 94 SER A C 1
ATOM 701 O O . SER A 1 94 ? 7.311 5.872 -4.892 1.00 96.25 94 SER A O 1
ATOM 703 N N . PRO A 1 95 ? 7.482 4.112 -3.495 1.00 96.00 95 PRO A N 1
ATOM 704 C CA . PRO A 1 95 ? 7.113 3.125 -4.502 1.00 96.00 95 PRO A CA 1
ATOM 705 C C . PRO A 1 95 ? 5.638 3.241 -4.902 1.00 96.00 95 PRO A C 1
ATOM 707 O O . PRO A 1 95 ? 4.753 3.470 -4.070 1.00 96.00 95 PRO A O 1
ATOM 710 N N . LEU A 1 96 ? 5.380 3.000 -6.186 1.00 98.31 96 LEU A N 1
ATOM 711 C CA . LEU A 1 96 ? 4.042 2.831 -6.740 1.00 98.31 96 LEU A CA 1
ATOM 712 C C . LEU A 1 96 ? 3.639 1.355 -6.680 1.00 98.31 96 LEU A C 1
ATOM 714 O O . LEU A 1 96 ? 4.387 0.483 -7.112 1.00 98.31 96 LEU A O 1
ATOM 718 N N . ILE A 1 97 ? 2.431 1.060 -6.214 1.00 98.56 97 ILE A N 1
ATOM 719 C CA . ILE A 1 97 ? 1.831 -0.273 -6.282 1.00 98.56 97 ILE A CA 1
ATOM 720 C C . ILE A 1 97 ? 0.663 -0.219 -7.255 1.00 98.56 97 ILE A C 1
ATOM 722 O O . ILE A 1 97 ? -0.278 0.548 -7.058 1.00 98.56 97 ILE A O 1
ATOM 726 N N . VAL A 1 98 ? 0.695 -1.072 -8.271 1.00 98.38 98 VAL A N 1
ATOM 727 C CA . VAL A 1 98 ? -0.398 -1.234 -9.235 1.00 98.38 98 VAL A CA 1
ATOM 728 C C . VAL A 1 98 ? -0.898 -2.669 -9.227 1.00 98.38 98 VAL A C 1
ATOM 730 O O . VAL A 1 98 ? -0.127 -3.600 -8.993 1.00 98.38 98 VAL A O 1
ATOM 733 N N . GLY A 1 99 ? -2.188 -2.872 -9.478 1.00 97.25 99 GLY A N 1
ATOM 734 C CA . GLY A 1 99 ? -2.722 -4.203 -9.746 1.00 97.25 99 GLY A CA 1
ATOM 735 C C . GLY A 1 99 ? -2.270 -4.719 -11.114 1.00 97.25 99 GLY A C 1
ATOM 736 O O . GLY A 1 99 ? -2.107 -3.948 -12.052 1.00 97.25 99 GLY A O 1
ATOM 737 N N . VAL A 1 100 ? -2.062 -6.030 -11.252 1.00 95.12 100 VAL A N 1
ATOM 738 C CA . VAL A 1 100 ? -1.876 -6.647 -12.576 1.00 95.12 100 VAL A CA 1
ATOM 739 C C . VAL A 1 100 ? -3.193 -6.706 -13.359 1.00 95.12 100 VAL A C 1
ATOM 741 O O . VAL A 1 100 ? -4.219 -7.151 -12.843 1.00 95.12 100 VAL A O 1
ATOM 744 N N . GLU A 1 101 ? -3.135 -6.345 -14.639 1.00 88.94 101 GLU A N 1
ATOM 745 C CA . GLU A 1 101 ? -4.295 -6.353 -15.546 1.00 88.94 101 GLU A CA 1
ATOM 746 C C . GLU A 1 101 ? -4.701 -7.767 -15.991 1.00 88.94 101 GLU A C 1
ATOM 748 O O . GLU A 1 101 ? -5.875 -8.066 -16.231 1.00 88.94 101 GLU A O 1
ATOM 753 N N . GLN A 1 102 ? -3.727 -8.676 -16.077 1.00 86.50 102 GLN A N 1
ATOM 754 C CA . GLN A 1 102 ? -3.896 -10.017 -16.635 1.00 86.50 102 GLN A CA 1
ATOM 755 C C . GLN A 1 102 ? -3.477 -11.107 -15.645 1.00 86.50 102 GLN A C 1
ATOM 757 O O . GLN A 1 102 ? -2.595 -10.923 -14.806 1.00 86.50 102 GLN A O 1
ATOM 762 N N . GLY A 1 103 ? -4.109 -12.273 -15.774 1.00 90.44 103 GLY A N 1
ATOM 763 C CA . GLY A 1 103 ? -3.826 -13.448 -14.953 1.00 90.44 103 GLY A CA 1
ATOM 764 C C . GLY A 1 103 ? -4.461 -13.429 -13.552 1.00 90.44 103 GLY A C 1
ATOM 765 O O . GLY A 1 103 ? -5.265 -12.549 -13.226 1.00 90.44 103 GLY A O 1
ATOM 766 N N . PRO A 1 10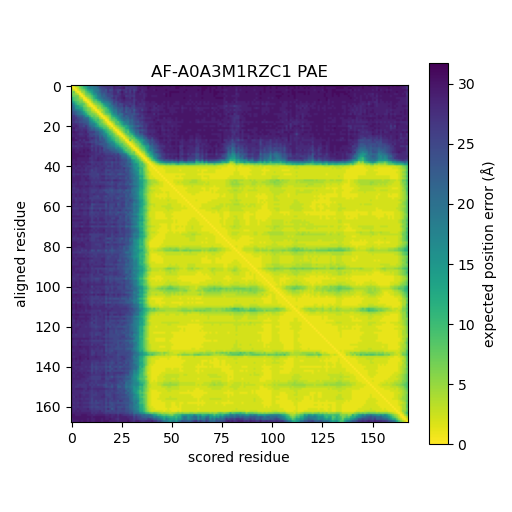4 ? -4.144 -14.440 -12.716 1.00 91.06 104 PRO A N 1
ATOM 767 C CA . PRO A 1 104 ? -4.726 -14.584 -11.385 1.00 91.06 104 PRO A CA 1
ATOM 768 C C . PRO A 1 104 ? -4.349 -13.424 -10.461 1.00 91.06 104 PRO A C 1
ATOM 770 O O . PRO A 1 104 ? -3.166 -13.152 -10.250 1.00 91.06 104 PRO A O 1
ATOM 773 N N . ARG A 1 105 ? -5.364 -12.796 -9.860 1.00 94.75 105 ARG A N 1
ATOM 774 C CA . ARG A 1 105 ? -5.208 -11.649 -8.961 1.00 94.75 105 ARG A CA 1
ATOM 775 C C . ARG A 1 105 ? -6.181 -11.679 -7.788 1.00 94.75 105 ARG A C 1
ATOM 777 O O . ARG A 1 105 ? -7.307 -12.166 -7.921 1.00 94.75 105 ARG A O 1
ATOM 784 N N . ARG A 1 106 ? -5.732 -11.179 -6.637 1.00 97.12 106 ARG A N 1
ATOM 785 C CA . ARG A 1 106 ? -6.505 -11.135 -5.391 1.00 97.12 106 ARG A CA 1
ATOM 786 C C . ARG A 1 106 ? -6.096 -9.940 -4.540 1.00 97.12 106 ARG A C 1
ATOM 788 O O . ARG A 1 106 ? -4.970 -9.887 -4.063 1.00 97.12 106 ARG A O 1
ATOM 795 N N . TYR A 1 107 ? -7.025 -9.039 -4.271 1.00 98.56 107 TYR A N 1
ATOM 796 C CA . TYR A 1 107 ? -6.808 -7.906 -3.373 1.00 98.56 107 TYR A CA 1
ATOM 797 C C . TYR A 1 107 ? -7.748 -8.049 -2.184 1.00 98.56 107 TYR A C 1
ATOM 799 O O . TYR A 1 107 ? -8.929 -8.319 -2.377 1.00 98.56 107 TYR A O 1
ATOM 807 N N . ALA A 1 108 ? -7.243 -7.950 -0.963 1.00 98.50 108 ALA A N 1
ATOM 808 C CA . ALA A 1 108 ? -8.011 -8.229 0.239 1.00 98.50 108 ALA A CA 1
ATOM 809 C C . ALA A 1 108 ? -7.891 -7.095 1.253 1.00 98.50 108 ALA A C 1
ATOM 811 O O . ALA A 1 108 ? -6.796 -6.592 1.501 1.00 98.50 108 ALA A O 1
ATOM 812 N N . ILE A 1 109 ? -9.020 -6.740 1.862 1.00 98.56 109 ILE A N 1
ATOM 813 C CA . ILE A 1 109 ? -9.109 -5.823 2.996 1.00 98.56 109 ILE A CA 1
ATOM 814 C C . ILE A 1 109 ? -9.590 -6.626 4.199 1.00 98.56 109 ILE A C 1
ATOM 816 O O . ILE A 1 109 ? -10.715 -7.132 4.198 1.00 98.56 109 ILE A O 1
ATOM 820 N N . LEU A 1 110 ? -8.734 -6.751 5.208 1.00 97.06 110 LEU A N 1
ATOM 821 C CA . LEU A 1 110 ? -9.069 -7.289 6.520 1.00 97.06 110 LEU A CA 1
ATOM 822 C C . LEU A 1 110 ? -9.395 -6.124 7.457 1.00 97.06 110 LEU A C 1
ATOM 824 O O . LEU A 1 110 ? -8.573 -5.225 7.622 1.00 97.06 110 LEU A O 1
ATOM 828 N N . GLN A 1 111 ? -10.566 -6.161 8.087 1.00 93.94 111 GLN A N 1
ATOM 829 C CA . GLN A 1 111 ? -10.973 -5.203 9.112 1.00 93.94 111 GLN A CA 1
ATOM 830 C C . GLN A 1 111 ? -11.683 -5.934 10.257 1.00 93.94 111 GLN A C 1
ATOM 832 O O . GLN A 1 111 ? -12.801 -6.436 10.090 1.00 93.94 111 GLN A O 1
ATOM 837 N N . GLY A 1 112 ? -11.029 -6.028 11.418 1.00 85.19 112 GLY A N 1
ATOM 838 C CA . GLY A 1 112 ? -11.476 -6.911 12.500 1.00 85.19 112 GLY A CA 1
ATOM 839 C C . GLY A 1 112 ? -11.630 -8.354 12.002 1.00 85.19 112 GLY A C 1
ATOM 840 O O . GLY A 1 112 ? -10.704 -8.921 11.434 1.00 85.19 112 GLY A O 1
ATOM 841 N N . HIS A 1 113 ? -12.824 -8.936 12.145 1.00 85.12 113 HIS A N 1
ATOM 842 C CA . HIS A 1 113 ? -13.135 -10.289 11.650 1.00 85.12 113 HIS A CA 1
ATOM 843 C C . HIS A 1 113 ? -13.693 -10.335 10.217 1.00 85.12 113 HIS A C 1
ATOM 845 O O . HIS A 1 113 ? -14.081 -11.401 9.739 1.00 85.12 113 HIS A O 1
ATOM 851 N N . ARG A 1 114 ? -13.791 -9.194 9.524 1.00 91.94 114 ARG A N 1
ATOM 852 C CA . ARG A 1 114 ? -14.346 -9.131 8.165 1.00 91.94 114 ARG A CA 1
ATOM 853 C C . ARG A 1 114 ? -13.229 -9.112 7.134 1.00 91.94 114 ARG A C 1
ATOM 855 O O . ARG A 1 114 ? -12.320 -8.292 7.217 1.00 91.94 114 ARG A O 1
ATOM 862 N N . VAL A 1 115 ? -13.350 -9.971 6.124 1.00 95.75 115 VAL A N 1
ATOM 863 C CA . VAL A 1 115 ? -12.467 -9.985 4.954 1.00 95.75 115 VAL A CA 1
ATOM 864 C C . VAL A 1 115 ? -13.286 -9.661 3.713 1.00 95.75 115 VAL A C 1
ATOM 866 O O . VAL A 1 115 ? -14.233 -10.373 3.385 1.00 95.75 115 VAL A O 1
ATOM 869 N N . GLN A 1 116 ? -12.904 -8.601 3.009 1.00 98.06 116 GLN A N 1
ATOM 870 C CA . GLN A 1 116 ? -13.435 -8.263 1.690 1.00 98.06 116 GLN A CA 1
ATOM 871 C C . GLN A 1 116 ? -12.388 -8.610 0.637 1.00 98.06 116 GLN A C 1
ATOM 873 O O . GLN A 1 116 ? -11.237 -8.199 0.764 1.00 98.06 116 GLN A O 1
ATOM 878 N N . VAL A 1 117 ? -12.774 -9.367 -0.392 1.00 98.12 117 VAL A N 1
ATOM 879 C CA . VAL A 1 117 ? -11.866 -9.808 -1.459 1.00 98.12 117 VAL A CA 1
ATOM 880 C C . VAL A 1 117 ? -12.327 -9.261 -2.802 1.00 98.12 117 VAL A C 1
ATOM 882 O O . VAL A 1 117 ? -13.486 -9.401 -3.184 1.00 98.12 117 VAL A O 1
ATOM 885 N N . PHE A 1 118 ? -11.384 -8.700 -3.545 1.00 98.19 118 PHE A N 1
ATOM 886 C CA . PHE A 1 118 ? -11.568 -8.077 -4.842 1.00 98.19 118 PHE A CA 1
ATOM 887 C C . PHE A 1 118 ? -10.682 -8.769 -5.880 1.00 98.19 118 PHE A C 1
ATOM 889 O O . PHE A 1 118 ? -9.576 -9.234 -5.591 1.00 98.19 118 PHE A O 1
ATOM 896 N N . ARG A 1 119 ? -11.173 -8.816 -7.118 1.00 96.62 119 ARG A N 1
ATOM 897 C CA . ARG A 1 119 ? -10.392 -9.191 -8.310 1.00 96.62 119 ARG A CA 1
ATOM 898 C C . ARG A 1 119 ? -10.205 -8.015 -9.264 1.00 96.62 119 ARG A C 1
ATOM 900 O O . ARG A 1 119 ? -9.604 -8.174 -10.315 1.00 96.62 119 ARG A O 1
ATOM 907 N N . ASP A 1 120 ? -10.747 -6.862 -8.911 1.00 97.06 120 ASP A N 1
ATOM 908 C CA . ASP A 1 120 ? -10.666 -5.626 -9.669 1.00 97.06 120 ASP A CA 1
ATOM 909 C C . ASP A 1 120 ? -9.942 -4.608 -8.788 1.00 97.06 120 ASP A C 1
ATOM 911 O O . ASP A 1 120 ? -10.314 -4.434 -7.622 1.00 97.06 120 ASP A O 1
ATOM 915 N N . PHE A 1 121 ? -8.858 -4.032 -9.306 1.00 98.31 121 PHE A N 1
ATOM 916 C CA . PHE A 1 121 ? -8.013 -3.141 -8.520 1.00 98.31 121 PHE A CA 1
ATOM 917 C C . PHE A 1 121 ? -8.705 -1.800 -8.251 1.00 98.31 121 PHE A C 1
ATOM 919 O O . PHE A 1 121 ? -8.619 -1.310 -7.129 1.00 98.31 121 PHE A O 1
ATOM 926 N N . ALA A 1 122 ? -9.471 -1.273 -9.213 1.00 98.12 122 ALA A N 1
ATOM 927 C CA . ALA A 1 122 ? -10.221 -0.030 -9.049 1.00 98.12 122 ALA A CA 1
ATOM 928 C C . ALA A 1 122 ? -11.249 -0.148 -7.913 1.00 98.12 122 ALA A C 1
ATOM 930 O O . ALA A 1 122 ? -11.280 0.674 -6.998 1.00 98.12 122 ALA A O 1
ATOM 931 N N . ARG A 1 123 ? -12.017 -1.246 -7.888 1.00 98.44 123 ARG A N 1
ATOM 932 C CA . ARG A 1 123 ? -12.967 -1.516 -6.794 1.00 98.44 123 ARG A CA 1
ATOM 933 C C . ARG A 1 123 ? -12.279 -1.684 -5.441 1.00 98.44 123 ARG A C 1
ATOM 935 O O . ARG A 1 123 ? -12.841 -1.298 -4.417 1.00 98.44 123 ARG A O 1
ATOM 942 N N . PHE A 1 124 ? -11.086 -2.277 -5.425 1.00 98.75 124 PHE A N 1
ATOM 943 C CA . PHE A 1 124 ? -10.281 -2.405 -4.212 1.00 98.75 124 PHE A CA 1
ATOM 944 C C . PHE A 1 124 ? -9.803 -1.039 -3.702 1.00 98.75 124 PHE A C 1
ATOM 946 O O . PHE A 1 124 ? -10.007 -0.747 -2.524 1.00 98.75 124 PHE A O 1
ATOM 953 N N . SER A 1 125 ? -9.221 -0.194 -4.561 1.00 98.62 125 SER A N 1
ATOM 954 C CA . SER A 1 125 ? -8.742 1.141 -4.175 1.00 98.62 125 SER A CA 1
ATOM 955 C C . SER A 1 125 ? -9.887 2.044 -3.715 1.00 98.62 125 SER A C 1
ATOM 957 O O . SER A 1 125 ? -9.758 2.719 -2.699 1.00 98.62 125 SER A O 1
ATOM 959 N N . GLU A 1 126 ? -11.042 1.995 -4.384 1.00 98.62 126 GLU A N 1
ATOM 960 C CA . GLU A 1 126 ? -12.240 2.744 -3.982 1.00 98.62 126 GLU A CA 1
ATOM 961 C C . GLU A 1 126 ? -12.785 2.292 -2.620 1.00 98.62 126 GLU A C 1
ATOM 963 O O . GLU A 1 126 ? -13.198 3.109 -1.796 1.00 98.62 126 GLU A O 1
ATOM 968 N N . ALA A 1 127 ? -12.820 0.980 -2.360 1.00 98.38 127 ALA A N 1
ATOM 969 C CA . ALA A 1 127 ? -13.254 0.457 -1.068 1.00 98.38 127 ALA A CA 1
ATOM 970 C C . ALA A 1 127 ? -12.272 0.824 0.052 1.00 98.38 127 ALA A C 1
ATOM 972 O O . ALA A 1 127 ? -12.703 1.227 1.130 1.00 98.38 127 ALA A O 1
ATOM 973 N N . LEU A 1 128 ? -10.968 0.713 -0.208 1.00 98.44 128 LEU A N 1
ATOM 974 C CA . LEU A 1 128 ? -9.927 1.065 0.750 1.00 98.44 128 LEU A CA 1
ATOM 975 C C . LEU A 1 128 ? -9.941 2.564 1.079 1.00 98.44 128 LEU A C 1
ATOM 977 O O . LEU A 1 128 ? -9.898 2.898 2.261 1.00 98.44 128 LEU A O 1
ATOM 981 N N . SER A 1 129 ? -10.084 3.444 0.079 1.00 98.06 129 SER A N 1
ATOM 982 C CA . SER A 1 129 ? -10.200 4.896 0.297 1.00 98.06 129 SER A CA 1
ATOM 983 C C . SER A 1 129 ? -11.366 5.210 1.225 1.00 98.06 129 SER A C 1
ATOM 985 O O . SER A 1 129 ? -11.166 5.790 2.285 1.00 98.06 129 SER A O 1
ATOM 987 N N . ARG A 1 130 ? -12.566 4.701 0.909 1.00 97.12 130 ARG A N 1
ATOM 988 C CA . ARG A 1 130 ? -13.766 4.934 1.729 1.00 97.12 130 ARG A CA 1
ATOM 989 C C . ARG A 1 130 ? -13.615 4.469 3.176 1.00 97.12 130 ARG A C 1
ATOM 991 O O . ARG A 1 130 ? -14.194 5.078 4.070 1.00 97.12 130 ARG A O 1
ATOM 998 N N . LEU A 1 131 ? -12.894 3.373 3.416 1.00 95.94 131 LEU A N 1
ATOM 999 C CA . LEU A 1 131 ? -12.674 2.869 4.772 1.00 95.94 131 LEU A CA 1
ATOM 1000 C C . LEU A 1 131 ? -11.712 3.760 5.563 1.00 95.94 131 LEU A C 1
ATOM 1002 O O . LEU A 1 131 ? -11.983 4.032 6.730 1.00 95.94 131 LEU A O 1
ATOM 1006 N N . LEU A 1 132 ? -10.628 4.224 4.937 1.00 95.69 132 LEU A N 1
ATOM 1007 C CA . LEU A 1 132 ? -9.673 5.148 5.558 1.00 95.69 132 LEU A CA 1
ATOM 1008 C C . LEU A 1 132 ? -10.319 6.515 5.838 1.00 95.69 132 LEU A C 1
ATOM 1010 O O . LEU A 1 132 ? -10.171 7.044 6.938 1.00 95.69 132 LEU A O 1
ATOM 1014 N N . ASP A 1 133 ? -11.139 7.016 4.909 1.00 94.44 133 ASP A N 1
ATOM 1015 C CA . ASP A 1 133 ? -11.941 8.235 5.096 1.00 94.44 133 ASP A CA 1
ATOM 1016 C C . ASP A 1 133 ? -12.986 8.070 6.221 1.00 94.44 133 ASP A C 1
ATOM 1018 O O . ASP A 1 133 ? -13.361 9.027 6.897 1.00 94.44 133 ASP A O 1
ATOM 1022 N N . GLY A 1 134 ? -13.448 6.835 6.449 1.00 87.44 134 GLY A N 1
ATOM 1023 C CA . GLY A 1 134 ? -14.456 6.452 7.442 1.00 87.44 134 GLY A CA 1
ATOM 1024 C C . GLY A 1 134 ? -13.924 6.139 8.847 1.00 87.44 134 GLY A C 1
ATOM 1025 O O . GLY A 1 134 ? -14.620 5.463 9.604 1.00 87.44 134 GLY A O 1
ATOM 1026 N N . ALA A 1 135 ? -12.721 6.609 9.195 1.00 89.19 135 ALA A N 1
ATOM 1027 C CA . ALA A 1 135 ? -12.021 6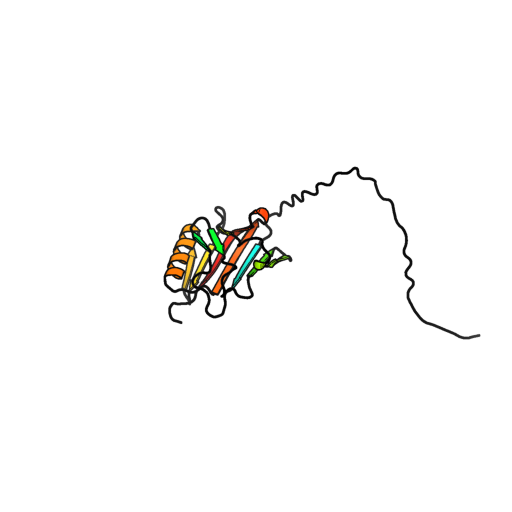.420 10.477 1.00 89.19 135 ALA A CA 1
ATOM 1028 C C . ALA A 1 135 ? -11.320 5.065 10.706 1.00 89.19 135 ALA A C 1
ATOM 1030 O O . ALA A 1 135 ? -10.806 4.825 11.803 1.00 89.19 135 ALA A O 1
ATOM 1031 N N . ALA A 1 136 ? -11.236 4.185 9.703 1.00 94.50 136 ALA A N 1
ATOM 1032 C CA . ALA A 1 136 ? -10.368 3.013 9.813 1.00 94.50 136 ALA A CA 1
ATOM 1033 C C . ALA A 1 136 ? -8.889 3.434 9.800 1.00 94.50 136 ALA A C 1
ATOM 1035 O O . ALA A 1 136 ? -8.508 4.373 9.102 1.00 94.50 136 ALA A O 1
ATOM 1036 N N . ARG A 1 137 ? -8.034 2.713 10.531 1.00 96.19 137 ARG A N 1
ATOM 1037 C CA . ARG A 1 137 ? -6.582 2.950 10.527 1.00 96.19 137 ARG A CA 1
ATOM 1038 C C . ARG A 1 137 ? -5.853 1.737 9.979 1.00 96.19 137 ARG A C 1
ATOM 1040 O O . ARG A 1 137 ? -6.152 0.610 10.354 1.00 96.19 137 ARG A O 1
ATOM 1047 N N . MET A 1 138 ? -4.896 1.951 9.087 1.00 97.75 138 MET A N 1
ATOM 1048 C CA . MET A 1 138 ? -4.090 0.891 8.494 1.00 97.75 138 MET A CA 1
ATOM 1049 C C . MET A 1 138 ? -2.910 0.533 9.395 1.00 97.75 138 MET A C 1
ATOM 1051 O O . MET A 1 138 ? -2.135 1.405 9.775 1.00 97.75 138 MET A O 1
ATOM 1055 N N . HIS A 1 139 ? -2.748 -0.758 9.688 1.00 97.69 139 HIS A N 1
ATOM 1056 C CA . HIS A 1 139 ? -1.600 -1.292 10.436 1.00 97.69 139 HIS A CA 1
ATOM 1057 C C . HIS A 1 139 ? -0.610 -2.029 9.548 1.00 97.69 139 HIS A C 1
ATOM 1059 O O . HIS A 1 139 ? 0.575 -2.121 9.863 1.00 97.69 139 HIS A O 1
ATOM 1065 N N . ALA A 1 140 ? -1.090 -2.604 8.448 1.00 97.94 140 ALA A N 1
ATOM 1066 C CA . ALA A 1 140 ? -0.255 -3.406 7.579 1.00 97.94 140 ALA A CA 1
ATOM 1067 C C . ALA A 1 140 ? -0.734 -3.372 6.135 1.00 97.94 140 ALA A C 1
ATOM 1069 O O . ALA A 1 140 ? -1.929 -3.431 5.849 1.00 97.94 140 ALA A O 1
ATOM 1070 N N . LEU A 1 141 ? 0.247 -3.382 5.244 1.00 98.62 141 LEU A N 1
ATOM 1071 C CA . LEU A 1 141 ? 0.110 -3.609 3.822 1.00 98.62 141 LEU A CA 1
ATOM 1072 C C . LEU A 1 141 ? 1.110 -4.693 3.429 1.00 98.62 141 LEU A C 1
ATOM 1074 O O . LEU A 1 141 ? 2.292 -4.644 3.773 1.00 98.62 141 LEU A O 1
ATOM 1078 N N . TYR A 1 142 ? 0.621 -5.675 2.695 1.00 98.25 142 TYR A N 1
ATOM 1079 C CA . TYR A 1 142 ? 1.421 -6.690 2.041 1.00 98.25 142 TYR A CA 1
ATOM 1080 C C . TYR A 1 142 ? 1.068 -6.690 0.563 1.00 98.25 142 TYR A C 1
ATOM 1082 O O . TYR A 1 142 ? -0.112 -6.672 0.213 1.00 98.25 142 TYR A O 1
ATOM 1090 N N . ALA A 1 143 ? 2.076 -6.753 -0.298 1.00 98.38 143 ALA A N 1
ATOM 1091 C CA . ALA A 1 143 ? 1.867 -6.988 -1.714 1.00 98.38 143 ALA A CA 1
ATOM 1092 C C . ALA A 1 143 ? 2.859 -8.018 -2.245 1.00 98.38 143 ALA A C 1
ATOM 1094 O O . ALA A 1 143 ? 4.023 -8.065 -1.854 1.00 98.38 143 ALA A O 1
ATOM 1095 N N . ARG A 1 144 ? 2.393 -8.845 -3.175 1.00 97.50 144 ARG A N 1
ATOM 1096 C CA . ARG A 1 144 ? 3.211 -9.834 -3.871 1.00 97.50 144 ARG A CA 1
ATOM 1097 C C . ARG A 1 144 ? 3.054 -9.654 -5.366 1.00 97.50 144 ARG A C 1
ATOM 1099 O O . ARG A 1 144 ? 1.935 -9.549 -5.877 1.00 97.50 144 ARG A O 1
ATOM 1106 N N . GLY A 1 145 ? 4.173 -9.644 -6.077 1.00 95.62 145 GLY A N 1
ATOM 1107 C CA . GLY A 1 145 ? 4.184 -9.234 -7.473 1.00 95.62 145 GLY A CA 1
ATOM 1108 C C . GLY A 1 145 ? 5.553 -9.307 -8.128 1.00 95.62 145 GLY A C 1
ATOM 1109 O O . GLY A 1 145 ? 6.411 -10.077 -7.705 1.00 95.62 145 GLY A O 1
ATOM 1110 N N . ALA A 1 146 ? 5.724 -8.510 -9.177 1.00 94.62 146 ALA A N 1
ATOM 1111 C CA . ALA A 1 146 ? 7.025 -8.180 -9.749 1.00 94.62 146 ALA A CA 1
ATOM 1112 C C . ALA A 1 146 ? 7.392 -6.745 -9.353 1.00 94.62 146 ALA A C 1
ATOM 1114 O O . ALA A 1 146 ? 6.505 -5.896 -9.277 1.00 94.62 146 ALA A O 1
ATOM 1115 N N . TYR A 1 147 ? 8.672 -6.474 -9.104 1.00 94.88 147 TYR A N 1
ATOM 1116 C CA . TYR A 1 147 ? 9.165 -5.125 -8.830 1.00 94.88 147 TYR A CA 1
ATOM 1117 C C . TYR A 1 147 ? 10.014 -4.634 -10.002 1.00 94.88 147 TYR A C 1
ATOM 1119 O O . TYR A 1 147 ? 11.010 -5.261 -10.354 1.00 94.88 147 TYR A O 1
ATOM 1127 N N . ALA A 1 148 ? 9.601 -3.524 -10.606 1.00 93.25 148 ALA A N 1
ATOM 1128 C CA . ALA A 1 148 ? 10.332 -2.829 -11.651 1.00 93.25 148 ALA A CA 1
ATOM 1129 C C . ALA A 1 148 ? 11.152 -1.704 -11.010 1.00 93.25 148 ALA A C 1
ATOM 1131 O O . ALA A 1 148 ? 10.610 -0.663 -10.640 1.00 93.25 148 ALA A O 1
ATOM 1132 N N . THR A 1 149 ? 12.461 -1.919 -10.881 1.00 89.88 149 THR A N 1
ATOM 1133 C CA . THR A 1 149 ? 13.397 -0.968 -10.256 1.00 89.88 149 THR A CA 1
ATOM 1134 C C . THR A 1 149 ? 13.468 0.356 -11.014 1.00 89.88 149 THR A C 1
ATOM 1136 O O . THR A 1 149 ? 13.469 1.409 -10.387 1.00 89.88 149 THR A O 1
ATOM 1139 N N . ALA A 1 150 ? 13.453 0.315 -12.351 1.00 89.81 150 ALA A N 1
ATOM 1140 C CA . ALA A 1 150 ? 13.550 1.501 -13.206 1.00 89.81 150 ALA A CA 1
ATOM 1141 C C . ALA A 1 150 ? 12.406 2.508 -12.990 1.00 89.81 150 ALA A C 1
ATOM 1143 O O . ALA A 1 150 ? 12.621 3.711 -13.094 1.00 89.81 150 ALA A O 1
ATOM 1144 N N . SER A 1 151 ? 11.202 2.023 -12.676 1.00 91.88 151 SER A N 1
ATOM 1145 C CA . SER A 1 151 ? 10.020 2.858 -12.429 1.00 91.88 151 SER A CA 1
ATOM 1146 C C . SER A 1 151 ? 9.585 2.868 -10.962 1.00 91.88 151 SER A C 1
ATOM 1148 O O . SER A 1 151 ? 8.510 3.379 -10.654 1.00 91.88 151 SER A O 1
ATOM 1150 N N . ASN A 1 152 ? 10.368 2.261 -10.062 1.00 95.06 152 ASN A N 1
ATOM 1151 C CA . ASN A 1 152 ? 10.023 2.074 -8.652 1.00 95.06 152 ASN A CA 1
ATOM 1152 C C . ASN A 1 152 ? 8.578 1.558 -8.453 1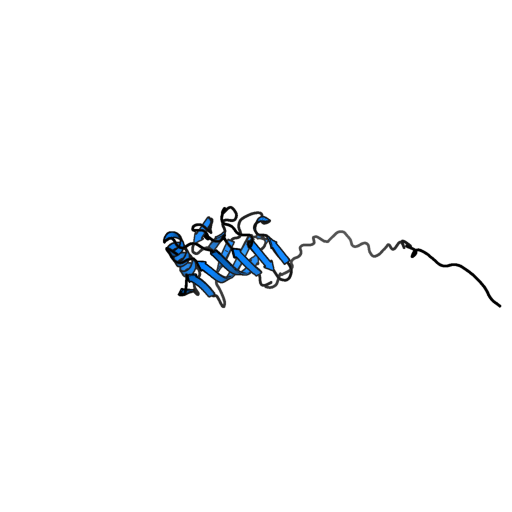.00 95.06 152 ASN A C 1
ATOM 1154 O O . ASN A 1 152 ? 7.778 2.123 -7.705 1.00 95.06 152 ASN A O 1
ATOM 1158 N N . THR A 1 153 ? 8.200 0.524 -9.215 1.00 96.56 153 THR A N 1
ATOM 1159 C CA . THR A 1 153 ? 6.808 0.050 -9.295 1.00 96.56 153 THR A CA 1
ATOM 1160 C C . THR A 1 153 ? 6.677 -1.423 -8.928 1.00 96.56 153 THR A C 1
ATOM 1162 O O . THR A 1 153 ? 7.331 -2.283 -9.514 1.00 96.56 153 THR A O 1
ATOM 1165 N N . VAL A 1 154 ? 5.763 -1.738 -8.012 1.00 97.25 154 VAL A N 1
ATOM 1166 C CA . VAL A 1 154 ? 5.319 -3.100 -7.704 1.00 97.25 154 VAL A CA 1
ATOM 1167 C C . VAL A 1 154 ? 4.058 -3.418 -8.507 1.00 97.25 154 VAL A C 1
ATOM 1169 O O . VAL A 1 154 ? 2.987 -2.874 -8.251 1.00 97.25 154 VAL A O 1
ATOM 1172 N N . GLN A 1 155 ? 4.168 -4.353 -9.448 1.00 97.19 155 GLN A N 1
ATOM 1173 C CA . GLN A 1 155 ? 3.042 -4.929 -10.185 1.00 97.19 155 GLN A CA 1
ATOM 1174 C C . GLN A 1 155 ? 2.452 -6.092 -9.379 1.00 97.19 155 GLN A C 1
ATOM 1176 O O . GLN A 1 155 ? 2.911 -7.239 -9.455 1.00 97.19 155 GLN A O 1
ATOM 1181 N N . ALA A 1 156 ? 1.465 -5.784 -8.544 1.00 97.75 156 ALA A N 1
ATOM 1182 C CA . ALA A 1 156 ? 0.899 -6.677 -7.551 1.00 97.75 156 ALA A CA 1
ATOM 1183 C C . ALA A 1 156 ? -0.183 -7.597 -8.134 1.00 97.75 156 ALA A C 1
ATOM 1185 O O . ALA A 1 156 ? -1.227 -7.171 -8.636 1.00 97.75 156 ALA A O 1
ATOM 1186 N N . ARG A 1 157 ? 0.038 -8.905 -7.986 1.00 97.44 157 ARG A N 1
ATOM 1187 C CA . ARG A 1 157 ? -0.998 -9.930 -8.194 1.00 97.44 157 ARG A CA 1
ATOM 1188 C C . ARG A 1 157 ? -1.765 -10.234 -6.916 1.00 97.44 157 ARG A C 1
ATOM 1190 O O . ARG A 1 157 ? -2.884 -10.729 -6.964 1.00 97.44 157 ARG A O 1
ATOM 1197 N N . GLU A 1 158 ? -1.157 -9.956 -5.771 1.00 98.06 158 GLU A N 1
ATOM 1198 C CA . GLU A 1 158 ? -1.804 -10.086 -4.480 1.00 98.06 158 GLU A CA 1
ATOM 1199 C C . GLU A 1 158 ? -1.532 -8.856 -3.630 1.00 98.06 158 GLU A C 1
ATOM 1201 O O . GLU A 1 158 ? -0.389 -8.410 -3.555 1.00 98.06 158 GLU A O 1
ATOM 1206 N N . ILE A 1 159 ? -2.581 -8.332 -3.003 1.00 98.75 159 ILE A N 1
ATOM 1207 C CA . ILE A 1 159 ? -2.491 -7.277 -1.995 1.00 98.75 159 ILE A CA 1
ATOM 1208 C C . ILE A 1 159 ? -3.344 -7.702 -0.809 1.00 98.75 159 ILE A C 1
ATOM 1210 O O . ILE A 1 159 ? -4.470 -8.162 -0.990 1.00 98.75 159 ILE A O 1
ATOM 1214 N N . ALA A 1 160 ? -2.819 -7.543 0.396 1.00 98.50 160 ALA A N 1
ATOM 1215 C CA . ALA A 1 160 ? -3.575 -7.685 1.626 1.00 98.50 160 ALA A CA 1
ATOM 1216 C C . ALA A 1 160 ? -3.320 -6.464 2.503 1.00 98.50 160 ALA A C 1
ATOM 1218 O O . ALA A 1 160 ? -2.171 -6.098 2.750 1.00 98.50 160 ALA A O 1
ATOM 1219 N N . VAL A 1 161 ? -4.395 -5.847 2.977 1.00 98.44 161 VAL A N 1
ATOM 1220 C CA . VAL A 1 161 ? -4.334 -4.732 3.919 1.00 98.44 161 VAL A CA 1
ATOM 1221 C C . VAL A 1 161 ? -5.042 -5.101 5.207 1.00 98.44 161 VAL A C 1
ATOM 1223 O O . VAL A 1 161 ? -6.066 -5.783 5.175 1.00 98.44 161 VAL A O 1
ATOM 1226 N N . HIS A 1 162 ? -4.498 -4.653 6.331 1.00 97.88 162 HIS A N 1
ATOM 1227 C CA . HIS A 1 162 ? -5.102 -4.826 7.645 1.00 97.88 162 HIS A CA 1
ATOM 1228 C C . HIS A 1 162 ? -5.451 -3.463 8.227 1.00 97.88 162 HIS A C 1
ATOM 1230 O O . HIS A 1 162 ? -4.570 -2.616 8.406 1.00 97.88 162 HIS A O 1
ATOM 1236 N N . LEU A 1 163 ? -6.736 -3.284 8.513 1.00 96.75 163 LEU A N 1
ATOM 1237 C CA . LEU A 1 163 ? -7.306 -2.089 9.107 1.00 96.75 163 LEU A CA 1
ATOM 1238 C C . LEU A 1 163 ? -7.851 -2.391 10.510 1.00 96.75 163 LEU A C 1
ATOM 1240 O O . LEU A 1 163 ? -8.404 -3.469 10.747 1.00 96.75 163 LEU A O 1
ATOM 1244 N N . SER A 1 164 ? -7.764 -1.418 11.414 1.00 89.69 164 SER A N 1
ATOM 1245 C CA . SER A 1 164 ? -8.481 -1.438 12.688 1.00 89.69 164 SER A CA 1
ATOM 1246 C C . SER A 1 164 ? -9.993 -1.322 12.483 1.00 89.69 164 SER A C 1
ATOM 1248 O O . SER A 1 164 ? -10.488 -0.823 11.460 1.00 89.69 164 SER A O 1
ATOM 1250 N N . GLN A 1 165 ? -10.753 -1.785 13.477 1.00 69.81 165 GLN A N 1
ATOM 1251 C CA . GLN A 1 165 ? -12.170 -1.449 13.548 1.00 69.81 165 GLN A CA 1
ATOM 1252 C C . GLN A 1 165 ? -12.340 -0.000 14.031 1.00 69.81 165 GLN A C 1
ATOM 1254 O O . GLN A 1 165 ? -11.522 0.482 14.814 1.00 69.81 165 GLN A O 1
ATOM 1259 N N . PRO A 1 166 ? -13.403 0.702 13.606 1.00 58.47 166 PRO A N 1
ATOM 1260 C CA . PRO A 1 166 ? -13.735 1.996 14.186 1.00 58.47 166 PRO A CA 1
ATOM 1261 C C . PRO A 1 166 ? -14.014 1.830 15.690 1.00 58.47 166 PRO A C 1
ATOM 1263 O O . PRO A 1 166 ? -14.892 1.051 16.060 1.00 58.47 166 PRO A O 1
ATOM 1266 N N . GLY A 1 167 ? -13.284 2.556 16.543 1.00 57.78 167 GLY A N 1
ATOM 1267 C CA . GLY A 1 167 ? -13.562 2.650 17.985 1.00 57.78 167 GLY A CA 1
ATOM 1268 C C . GLY A 1 167 ? -13.036 1.517 18.879 1.00 57.78 167 GLY A C 1
ATOM 1269 O O . GLY A 1 167 ? -13.583 1.343 19.966 1.00 57.78 167 GLY A O 1
ATOM 1270 N N . SER A 1 168 ? -12.027 0.750 18.443 1.00 51.47 168 SER A N 1
ATOM 1271 C CA . SER A 1 168 ? -11.292 -0.209 19.294 1.00 51.47 168 SER A CA 1
ATOM 1272 C C . SER A 1 168 ? -10.149 0.437 20.063 1.00 51.47 168 SER A C 1
ATOM 1274 O O . SER A 1 168 ? -9.405 1.192 19.395 1.00 51.47 168 SER A O 1
#

Secondary structure (DSSP, 8-state):
-------------------------S--------------EEEEEEE-TT-BS--EEEEETTEEEE-TT-TTEEEEEEEEETTEEEEGGGSSSPPEEEE-SSS--EEEEEETTEEEEES-HHHHHHHHHHHHHTT--EEEEEEEEEEEGGGTEEEEEEEEEEEPPTT-

Foldseek 3Di:
DDDDDDDDDDDDDDDDDDDDDDDDDDDDPPPPPPPVPWQKKKFKWFFAPVAALDQFPDQALAWTFGDPVPPRTDPRGWIDGPPDIGHQVPAPGTATEHEAPDDAAWEWEAEPPDIDIDPRSRVNSVVSNVCSVVQKGWGIKIFIADADNVRSYGHGRYIYTYIYDHPD

Mean predicted aligned error: 11.89 Å

Sequence (168 aa):
LDTSFVVPQTPVQVAGFVRPFGEAPPDFEGRTVVDVAVARALLGVGWGPQGTAAPFLRIDPAGLVIDLANPELGERHHIRIGDQLIDLLSLPASPLIVGVEQGPRRYAILQGHRVQVFRDFARFSEALSRLLDGAARMHALYARGAYATASNTVQAREIAVHLSQPGS

Solvent-accessible surface area (backbone atoms only — not comparable to full-atom values): 9953 Å² total; per-residue (Å²): 134,88,80,92,88,88,86,88,89,81,89,85,84,79,91,77,90,84,83,87,79,75,93,70,78,96,75,76,86,76,74,75,78,66,77,72,75,73,55,61,23,39,38,39,40,30,30,37,99,80,25,32,63,66,61,45,78,37,76,40,67,87,28,37,27,48,38,83,82,41,89,41,60,34,95,44,42,36,40,34,43,85,90,49,76,42,55,51,86,76,45,98,57,65,46,37,38,29,65,54,94,68,78,85,52,43,37,36,44,34,39,71,95,45,75,49,78,33,78,47,54,44,63,42,28,56,52,52,48,53,40,31,77,65,61,21,21,40,35,35,40,38,36,34,28,37,65,42,76,94,73,41,29,35,44,23,34,32,38,43,34,36,30,46,53,73,91,118

pLDDT: mean 82.21, std 23.78, range [32.34, 98.81]

Radius of gyration: 25.92 Å; Cα contacts (8 Å, |Δi|>4): 299; chains: 1; bounding box: 85×53×47 Å